Protein AF-A0ABD0NMP0-F1 (afdb_monomer_lite)

Foldseek 3Di:
DDDDPDQDALAPPDPDPAPDKAFQDPDPVSSVVVQVVSDVDRDPDDDNSHTHGPVPDDPCVPDDD

Radius of gyration: 12.99 Å; chains: 1; bounding box: 34×30×32 Å

Secondary structure (DSSP, 8-state):
--------B-STT-----S-EEEPPSSHHHHHHHHHHH-SS--S---TT-EEEGGGS-GGGG---

pLDDT: mean 88.67, std 11.77, range [40.06, 96.0]

Structure (mmCIF, N/CA/C/O backbone):
data_AF-A0ABD0NMP0-F1
#
_entry.id   AF-A0ABD0NMP0-F1
#
loop_
_atom_site.group_PDB
_atom_site.id
_atom_site.type_symbol
_atom_site.label_atom_id
_atom_site.label_alt_id
_atom_site.label_comp_id
_atom_site.label_asym_id
_atom_site.label_entity_id
_atom_site.label_seq_id
_atom_site.pdbx_PDB_ins_code
_atom_site.Cartn_x
_atom_site.Cartn_y
_atom_site.Cartn_z
_atom_site.occupancy
_atom_site.B_iso_or_equiv
_atom_site.auth_seq_id
_atom_site.auth_comp_id
_atom_site.auth_asym_id
_atom_site.auth_atom_id
_atom_site.pdbx_PDB_model_num
ATOM 1 N N . MET A 1 1 ? 20.831 -10.750 19.900 1.00 40.06 1 MET A N 1
ATOM 2 C CA . MET A 1 1 ? 20.865 -10.341 18.479 1.00 40.06 1 MET A CA 1
ATOM 3 C C . MET A 1 1 ? 19.424 -10.221 18.003 1.00 40.06 1 MET A C 1
ATOM 5 O O . MET A 1 1 ? 18.789 -11.247 17.803 1.00 40.06 1 MET A O 1
ATOM 9 N N . TRP A 1 2 ? 18.848 -9.017 17.935 1.00 53.41 2 TRP A N 1
ATOM 10 C CA . TRP A 1 2 ? 17.484 -8.870 17.410 1.00 53.41 2 TRP A CA 1
ATOM 11 C C . TRP A 1 2 ? 17.505 -9.097 15.897 1.00 53.41 2 TRP A C 1
ATOM 13 O O . TRP A 1 2 ? 18.173 -8.369 15.166 1.00 53.41 2 TRP A O 1
ATOM 23 N N . GLY A 1 3 ? 16.806 -10.136 15.438 1.00 53.25 3 GLY A N 1
ATOM 24 C CA . GLY A 1 3 ? 16.626 -10.411 14.018 1.00 53.25 3 GLY A CA 1
ATOM 25 C C . GLY A 1 3 ? 15.844 -9.275 13.364 1.00 53.25 3 GLY A C 1
ATOM 26 O O . GLY A 1 3 ? 14.742 -8.940 13.792 1.00 53.25 3 GLY A O 1
ATOM 27 N N . LYS A 1 4 ? 16.426 -8.663 12.334 1.00 56.19 4 LYS A N 1
ATOM 28 C CA . LYS A 1 4 ? 15.770 -7.646 11.511 1.00 56.19 4 LYS A CA 1
ATOM 29 C C . LYS A 1 4 ? 14.564 -8.295 10.822 1.00 56.19 4 LYS A C 1
ATOM 31 O O . LYS A 1 4 ? 14.748 -9.148 9.958 1.00 56.19 4 LYS A O 1
ATOM 36 N N . SER A 1 5 ? 13.341 -7.920 11.200 1.00 66.25 5 SER A N 1
ATOM 37 C CA . SER A 1 5 ? 12.131 -8.386 10.511 1.00 66.25 5 SER A CA 1
ATOM 38 C C . SER A 1 5 ? 12.189 -7.968 9.043 1.00 66.25 5 SER A C 1
ATOM 40 O O . SER A 1 5 ? 12.194 -6.777 8.727 1.00 66.25 5 SER A O 1
ATOM 42 N N . ILE A 1 6 ? 12.250 -8.948 8.142 1.00 71.12 6 ILE A N 1
ATOM 43 C CA . ILE A 1 6 ? 12.227 -8.71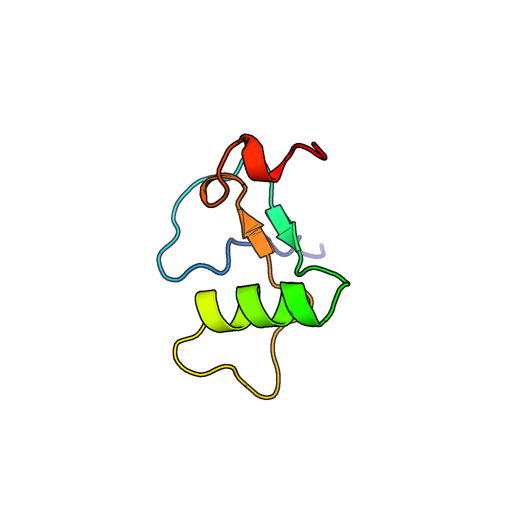2 6.699 1.00 71.12 6 ILE A CA 1
ATOM 44 C C . ILE A 1 6 ? 10.805 -8.281 6.334 1.00 71.12 6 ILE A C 1
ATOM 46 O O . ILE A 1 6 ? 9.876 -9.088 6.384 1.00 71.12 6 ILE A O 1
ATOM 50 N N . LYS A 1 7 ? 10.627 -7.001 5.988 1.00 79.69 7 LYS A N 1
ATOM 51 C CA . LYS A 1 7 ? 9.369 -6.516 5.407 1.00 79.69 7 LYS A CA 1
ATOM 52 C C . LYS A 1 7 ? 9.184 -7.159 4.032 1.00 79.69 7 LYS A C 1
ATOM 54 O O . LYS A 1 7 ? 10.139 -7.258 3.267 1.00 79.69 7 LYS A O 1
ATOM 59 N N . ARG A 1 8 ? 7.967 -7.608 3.733 1.00 88.81 8 ARG A N 1
ATOM 60 C CA . ARG A 1 8 ? 7.611 -8.262 2.466 1.00 88.81 8 ARG A CA 1
ATOM 61 C C . ARG A 1 8 ? 6.464 -7.517 1.796 1.00 88.81 8 ARG A C 1
ATOM 63 O O . ARG A 1 8 ? 5.694 -6.831 2.468 1.00 88.81 8 ARG A O 1
ATOM 70 N N . CYS A 1 9 ? 6.360 -7.665 0.477 1.00 95.06 9 CYS A N 1
ATOM 71 C CA . CYS A 1 9 ? 5.193 -7.201 -0.260 1.00 95.06 9 CYS A CA 1
ATOM 72 C C . CYS A 1 9 ? 3.952 -7.966 0.221 1.00 95.06 9 CYS A C 1
ATOM 74 O O . CYS A 1 9 ? 3.996 -9.184 0.386 1.00 95.06 9 CYS A O 1
ATOM 76 N N . ALA A 1 10 ? 2.866 -7.242 0.466 1.00 94.69 10 ALA A N 1
ATOM 77 C CA . ALA A 1 10 ? 1.615 -7.794 0.961 1.00 94.69 10 ALA A CA 1
ATOM 78 C C . ALA A 1 10 ? 0.702 -8.336 -0.145 1.00 94.69 10 ALA A C 1
ATOM 80 O O . ALA A 1 10 ? -0.303 -8.964 0.174 1.00 94.69 10 ALA A O 1
ATOM 81 N N . ILE A 1 11 ? 1.034 -8.110 -1.422 1.00 94.38 11 ILE A N 1
ATOM 82 C CA . ILE A 1 11 ? 0.256 -8.677 -2.524 1.00 94.38 11 ILE A CA 1
ATOM 83 C C . ILE A 1 11 ? 0.342 -10.207 -2.467 1.00 94.38 11 ILE A C 1
ATOM 85 O O . ILE A 1 11 ? 1.457 -10.750 -2.478 1.00 94.38 11 ILE A O 1
ATOM 89 N N . PRO A 1 12 ? -0.805 -10.914 -2.436 1.00 91.00 12 PRO A N 1
ATOM 90 C CA . PRO A 1 12 ? -0.831 -12.369 -2.429 1.00 91.00 12 PRO A CA 1
ATOM 91 C C . PRO A 1 12 ? -0.002 -12.959 -3.574 1.00 91.00 12 PRO A C 1
ATOM 93 O O . PRO A 1 12 ? -0.197 -12.637 -4.742 1.00 91.00 12 PRO A O 1
ATOM 96 N N . GLY A 1 13 ? 0.955 -13.823 -3.233 1.00 91.81 13 GLY A N 1
ATOM 97 C CA . GLY A 1 13 ? 1.801 -14.501 -4.218 1.00 91.81 13 GLY A CA 1
ATOM 98 C C . GLY A 1 13 ? 2.931 -13.658 -4.819 1.00 91.81 13 GLY A C 1
ATOM 99 O O . GLY A 1 13 ? 3.652 -14.174 -5.672 1.00 91.81 13 GLY A O 1
ATOM 100 N N . CYS A 1 14 ? 3.150 -12.415 -4.377 1.00 93.94 14 CYS A N 1
ATOM 101 C CA . CYS A 1 14 ? 4.293 -11.626 -4.833 1.00 93.94 14 CYS A CA 1
ATOM 102 C C . CYS A 1 14 ? 5.625 -12.300 -4.450 1.00 93.94 14 CYS A C 1
ATOM 104 O O . CYS A 1 14 ? 5.885 -12.591 -3.281 1.00 93.94 14 CYS A O 1
ATOM 106 N N . ARG A 1 15 ? 6.477 -12.539 -5.455 1.00 92.44 15 ARG A N 1
ATOM 107 C CA . ARG A 1 15 ? 7.832 -13.112 -5.311 1.00 92.44 15 ARG A CA 1
ATOM 108 C C . ARG A 1 15 ? 8.929 -12.193 -5.856 1.00 92.44 15 ARG A C 1
ATOM 110 O O . ARG A 1 15 ? 10.067 -12.624 -6.005 1.00 92.44 15 ARG A O 1
ATOM 117 N N . ILE A 1 16 ? 8.576 -10.954 -6.191 1.00 90.44 16 ILE A N 1
ATOM 118 C CA . ILE A 1 16 ? 9.496 -9.978 -6.777 1.00 90.44 16 ILE A CA 1
ATOM 119 C C . ILE A 1 16 ? 10.440 -9.478 -5.686 1.00 90.44 16 ILE A C 1
ATOM 121 O O . ILE A 1 16 ? 9.980 -9.086 -4.612 1.00 90.44 16 ILE A O 1
ATOM 125 N N . GLU A 1 17 ? 11.741 -9.458 -5.973 1.00 88.25 17 GLU A N 1
ATOM 126 C CA . GLU A 1 17 ? 12.715 -8.737 -5.156 1.00 88.25 17 GLU A CA 1
ATOM 127 C C . GLU A 1 17 ? 12.567 -7.233 -5.428 1.00 88.25 17 GLU A C 1
ATOM 129 O O . GLU A 1 17 ? 12.802 -6.781 -6.552 1.00 88.25 17 GLU A O 1
ATOM 134 N N . PRO A 1 18 ? 12.084 -6.445 -4.456 1.00 83.19 18 PRO A N 1
ATOM 135 C CA . PRO A 1 18 ? 11.644 -5.094 -4.741 1.00 83.19 18 PRO A CA 1
ATOM 136 C C . PRO A 1 18 ? 12.786 -4.085 -4.629 1.00 83.19 18 PRO A C 1
ATOM 138 O O . PRO A 1 18 ? 13.546 -4.113 -3.664 1.00 83.19 18 PRO A O 1
ATOM 141 N N . VAL A 1 19 ? 12.834 -3.116 -5.548 1.00 88.38 19 VAL A N 1
ATOM 142 C CA . VAL A 1 19 ? 13.714 -1.938 -5.409 1.00 88.38 19 VAL A CA 1
ATOM 143 C C . VAL A 1 19 ? 13.311 -1.113 -4.181 1.00 88.38 19 VAL A C 1
ATOM 145 O O . VAL A 1 19 ? 14.164 -0.628 -3.440 1.00 88.38 19 VAL A O 1
ATOM 148 N N . SER A 1 20 ? 12.004 -0.980 -3.931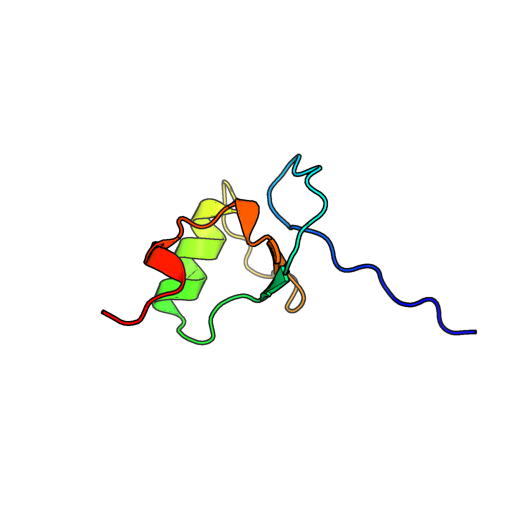 1.00 93.31 20 SER A N 1
ATOM 149 C CA . SER A 1 20 ? 11.459 -0.279 -2.767 1.00 93.31 20 SER A CA 1
ATOM 150 C C . SER A 1 20 ? 10.134 -0.879 -2.294 1.00 93.31 20 SER A C 1
ATOM 152 O O . SER A 1 20 ? 9.386 -1.499 -3.055 1.00 93.31 20 SER A O 1
ATOM 154 N N . LEU A 1 21 ? 9.842 -0.680 -1.007 1.00 94.81 21 LEU A N 1
ATOM 155 C CA . LEU A 1 21 ? 8.589 -1.052 -0.353 1.00 94.81 21 LEU A CA 1
ATOM 156 C C . LEU A 1 21 ? 7.873 0.212 0.127 1.00 94.81 21 LEU A C 1
ATOM 158 O O . LEU A 1 21 ? 8.471 1.040 0.815 1.00 94.81 21 LEU A O 1
ATOM 162 N N . HIS A 1 22 ? 6.589 0.327 -0.197 1.00 95.44 22 HIS A N 1
ATOM 163 C CA . HIS A 1 22 ? 5.752 1.483 0.108 1.00 95.44 22 HIS A CA 1
ATOM 164 C C . HIS A 1 22 ? 4.689 1.096 1.132 1.00 95.44 22 HIS A C 1
ATOM 166 O O . HIS A 1 22 ? 3.940 0.142 0.925 1.00 95.44 22 HIS A O 1
ATOM 172 N N . SER A 1 23 ? 4.649 1.810 2.255 1.00 95.75 23 SER A N 1
ATOM 173 C CA . SER A 1 23 ? 3.622 1.630 3.286 1.00 95.75 23 SER A CA 1
ATOM 174 C C . SER A 1 23 ? 2.271 2.173 2.825 1.00 95.75 23 SER A C 1
ATOM 176 O O . SER A 1 23 ? 2.206 2.982 1.901 1.00 95.75 23 SER A O 1
ATOM 178 N N . LEU A 1 24 ? 1.206 1.785 3.529 1.00 95.12 24 LEU A N 1
ATOM 179 C CA . LEU A 1 24 ? -0.127 2.341 3.304 1.00 95.12 24 LEU A CA 1
ATOM 180 C C . LEU A 1 24 ? -0.128 3.888 3.347 1.00 95.12 24 LEU A C 1
ATOM 182 O O . LEU A 1 24 ? 0.503 4.477 4.235 1.00 95.12 24 LEU A O 1
ATOM 186 N N . PRO A 1 25 ? -0.872 4.550 2.443 1.00 93.94 25 PRO A N 1
ATOM 187 C CA . PRO A 1 25 ? -1.042 5.998 2.451 1.00 93.94 25 PRO A CA 1
ATOM 188 C C . PRO A 1 25 ? -1.624 6.533 3.768 1.00 93.94 25 PRO A C 1
ATOM 190 O O . PRO A 1 25 ? -2.428 5.885 4.449 1.00 93.94 25 PRO A O 1
ATOM 193 N N . LYS A 1 26 ? -1.240 7.766 4.122 1.00 93.38 26 LYS A N 1
ATOM 194 C CA . LYS A 1 26 ? -1.812 8.477 5.280 1.00 93.38 26 LYS A CA 1
ATOM 195 C C . LYS A 1 26 ? -3.251 8.914 5.019 1.00 93.38 26 LYS A C 1
ATOM 197 O O . LYS A 1 26 ? -4.070 8.854 5.937 1.00 93.38 26 LYS A O 1
ATOM 202 N N . ASP A 1 27 ? -3.544 9.301 3.781 1.00 95.19 27 ASP A N 1
ATOM 203 C CA . ASP A 1 27 ? -4.888 9.665 3.355 1.00 95.19 27 ASP A CA 1
ATOM 204 C C . ASP A 1 27 ? -5.840 8.458 3.489 1.00 95.19 27 ASP A C 1
ATOM 206 O O . ASP A 1 27 ? -5.557 7.399 2.916 1.00 95.19 27 ASP A O 1
ATOM 210 N N . PRO A 1 28 ? -6.942 8.569 4.256 1.00 94.50 28 PRO A N 1
ATOM 211 C CA . PRO A 1 28 ? -7.865 7.458 4.466 1.00 94.50 28 PRO A CA 1
ATOM 212 C C . PRO A 1 28 ? -8.557 6.969 3.193 1.00 94.50 28 PRO A C 1
ATOM 214 O O . PRO A 1 28 ? -8.799 5.771 3.073 1.00 94.50 28 PRO A O 1
ATOM 217 N N . SER A 1 29 ? -8.865 7.863 2.250 1.00 95.62 29 SER A N 1
ATOM 218 C CA . SER A 1 29 ? -9.551 7.496 1.010 1.00 95.62 29 SER A CA 1
ATOM 219 C C . SER A 1 29 ? -8.644 6.643 0.125 1.00 95.62 29 SER A C 1
ATOM 221 O O . SER A 1 29 ? -9.018 5.534 -0.249 1.00 95.62 29 SER A O 1
ATOM 223 N N . ILE A 1 30 ? -7.397 7.077 -0.082 1.00 94.88 30 ILE A N 1
ATOM 224 C CA . ILE A 1 30 ? -6.409 6.337 -0.878 1.00 94.88 30 ILE A CA 1
ATOM 225 C C . ILE A 1 30 ? -6.025 5.030 -0.171 1.00 94.88 30 ILE A C 1
ATOM 227 O O . ILE A 1 30 ? -5.909 3.980 -0.804 1.00 94.88 30 ILE A O 1
ATOM 231 N N . ARG A 1 31 ? -5.871 5.060 1.161 1.00 95.44 31 ARG A N 1
ATOM 232 C CA . ARG A 1 31 ? -5.601 3.850 1.949 1.00 95.44 31 ARG A CA 1
ATOM 233 C C . ARG A 1 31 ? -6.709 2.810 1.797 1.00 95.44 31 ARG A C 1
ATOM 235 O O . ARG A 1 31 ? -6.397 1.629 1.676 1.00 95.44 31 ARG A O 1
ATOM 242 N N . ASN A 1 32 ? -7.973 3.226 1.791 1.00 94.88 32 ASN A N 1
ATOM 243 C CA . ASN A 1 32 ? -9.093 2.305 1.611 1.00 94.88 32 ASN A CA 1
ATOM 244 C C . ASN A 1 32 ? -9.069 1.639 0.231 1.00 94.88 32 ASN A C 1
ATOM 246 O O . ASN A 1 32 ? -9.331 0.442 0.147 1.00 94.88 32 ASN A O 1
ATOM 250 N N . GLU A 1 33 ? -8.691 2.361 -0.825 1.00 95.00 33 GLU A N 1
ATOM 251 C CA . GLU A 1 33 ? -8.527 1.765 -2.158 1.00 95.00 33 GLU A CA 1
ATOM 252 C C . GLU A 1 33 ? -7.403 0.720 -2.187 1.00 95.00 33 GLU A C 1
ATOM 254 O O . GLU A 1 33 ? -7.585 -0.370 -2.728 1.00 95.00 33 GLU A O 1
ATOM 259 N N . TRP A 1 34 ? -6.277 0.972 -1.509 1.00 96.00 34 TRP A N 1
ATOM 260 C CA . TRP A 1 34 ? -5.217 -0.036 -1.372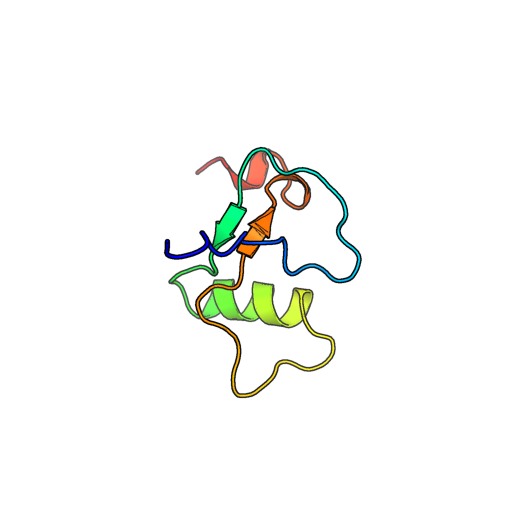 1.00 96.00 34 TRP A CA 1
ATOM 261 C C . TRP A 1 34 ? -5.701 -1.287 -0.634 1.00 96.00 34 TRP A C 1
ATOM 263 O O . TRP A 1 34 ? -5.382 -2.401 -1.038 1.00 96.00 34 TRP A O 1
ATOM 273 N N . LEU A 1 35 ? -6.471 -1.126 0.446 1.00 95.62 35 LEU A N 1
ATOM 274 C CA . LEU A 1 35 ? -6.993 -2.260 1.210 1.00 95.62 35 LEU A CA 1
ATOM 275 C C . LEU A 1 35 ? -7.982 -3.092 0.384 1.00 95.62 35 LEU A C 1
ATOM 277 O O . LEU A 1 35 ? -7.868 -4.313 0.384 1.00 95.62 35 LEU A O 1
ATOM 281 N N . LYS A 1 36 ? -8.894 -2.454 -0.359 1.00 94.75 36 LYS A N 1
ATOM 282 C CA . LYS A 1 36 ? -9.819 -3.149 -1.276 1.00 94.75 36 LYS A CA 1
ATOM 283 C C . LYS A 1 36 ? -9.089 -3.905 -2.384 1.00 94.75 36 LYS A C 1
ATOM 285 O O . LYS A 1 36 ? -9.561 -4.933 -2.845 1.00 94.75 36 LYS A O 1
ATOM 290 N N . PHE A 1 37 ? -7.945 -3.392 -2.824 1.00 93.75 37 PHE A N 1
ATOM 291 C CA . PHE A 1 37 ? -7.110 -4.075 -3.804 1.00 93.75 37 PHE A CA 1
ATOM 292 C C . PHE A 1 37 ? -6.382 -5.292 -3.208 1.00 93.75 37 PHE A C 1
ATOM 294 O O . PHE A 1 37 ? -6.245 -6.324 -3.861 1.00 93.75 37 PHE A O 1
ATOM 301 N N . LEU A 1 38 ? -5.908 -5.183 -1.965 1.00 94.06 38 LEU A N 1
ATOM 302 C CA . LEU A 1 38 ? -5.137 -6.234 -1.293 1.00 94.06 38 LEU A CA 1
ATOM 303 C C . LEU A 1 38 ? -5.994 -7.380 -0.750 1.00 94.06 38 LEU A C 1
ATOM 305 O O . LEU A 1 38 ? -5.495 -8.498 -0.607 1.00 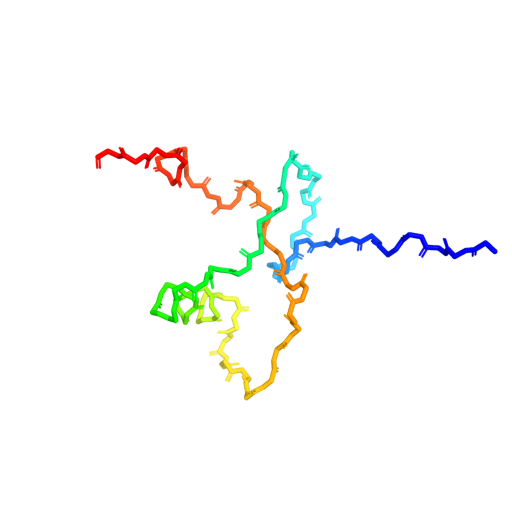94.06 38 LEU A O 1
ATOM 309 N N . TYR A 1 39 ? -7.248 -7.098 -0.410 1.00 93.62 39 TYR A N 1
ATOM 310 C CA . TYR A 1 39 ? -8.141 -8.027 0.264 1.00 93.62 39 TYR A CA 1
ATOM 311 C C . TYR A 1 39 ? -9.430 -8.206 -0.527 1.00 93.62 39 TYR A C 1
ATOM 313 O O . TYR A 1 39 ? -10.046 -7.229 -0.934 1.00 93.62 39 TYR A O 1
ATOM 321 N N . THR A 1 40 ? -9.878 -9.454 -0.674 1.00 89.94 40 THR A N 1
ATOM 322 C CA . THR A 1 40 ? -11.221 -9.746 -1.197 1.00 89.94 40 THR A CA 1
ATOM 323 C C . THR A 1 40 ? -12.299 -9.149 -0.290 1.00 89.94 40 THR A C 1
ATOM 325 O O . THR A 1 40 ? -13.196 -8.479 -0.785 1.00 89.94 40 THR A O 1
ATOM 328 N N . ASP A 1 41 ? -12.143 -9.316 1.028 1.00 93.06 41 ASP A N 1
ATOM 329 C CA . ASP A 1 41 ? -12.933 -8.647 2.062 1.00 93.06 41 ASP A CA 1
ATOM 330 C C . ASP A 1 41 ? -11.988 -7.896 3.005 1.00 93.06 41 ASP A C 1
ATOM 332 O O . ASP A 1 41 ? -11.095 -8.494 3.615 1.00 93.06 41 ASP A O 1
ATOM 336 N N . VAL A 1 42 ? -12.153 -6.575 3.111 1.00 92.31 42 VAL A N 1
ATOM 337 C CA . VAL A 1 42 ? -11.274 -5.731 3.932 1.00 92.31 42 VAL A CA 1
ATOM 338 C C . VAL A 1 42 ? -11.500 -6.036 5.419 1.00 92.31 42 VAL A C 1
ATOM 340 O O . VAL A 1 42 ? -12.622 -5.882 5.898 1.00 92.31 42 VAL A O 1
ATOM 343 N N . PRO A 1 43 ? -10.460 -6.429 6.179 1.00 92.06 43 PRO A N 1
ATOM 344 C CA . PRO A 1 43 ? -10.619 -6.760 7.590 1.00 92.06 43 PRO A CA 1
ATOM 345 C C . PRO A 1 43 ? -10.748 -5.505 8.466 1.00 92.06 43 PRO A C 1
ATOM 347 O O . PRO A 1 43 ? -10.106 -4.486 8.206 1.00 92.06 43 PRO A O 1
ATOM 350 N N . ASP A 1 44 ? -11.461 -5.625 9.593 1.00 92.00 44 ASP A N 1
ATOM 351 C CA . ASP A 1 44 ? -11.561 -4.569 10.621 1.00 92.00 44 ASP A CA 1
ATOM 352 C C . ASP A 1 44 ? -10.195 -4.154 11.190 1.00 92.00 44 ASP A C 1
ATOM 354 O O . ASP A 1 44 ? -10.005 -3.040 11.683 1.00 92.00 44 ASP A O 1
ATOM 358 N N . ARG A 1 45 ? -9.229 -5.078 11.163 1.00 92.12 45 ARG A N 1
ATOM 359 C CA . ARG A 1 45 ? -7.857 -4.865 11.625 1.00 92.12 45 ARG A CA 1
ATOM 360 C C . ARG A 1 45 ? -6.877 -5.377 10.582 1.00 92.12 45 ARG A C 1
ATOM 362 O O . ARG A 1 45 ? -6.953 -6.523 10.155 1.00 92.12 45 ARG A O 1
ATOM 369 N N . TYR A 1 46 ? -5.901 -4.545 10.246 1.00 91.44 46 TYR A N 1
ATOM 370 C CA . TYR A 1 46 ? -4.793 -4.880 9.355 1.00 91.44 46 TYR A CA 1
ATOM 371 C C . TYR A 1 46 ? -3.463 -4.467 9.986 1.00 91.44 46 TYR A C 1
ATOM 373 O O . TYR A 1 46 ? -3.409 -3.633 10.894 1.00 91.44 46 TYR A O 1
ATOM 381 N N . SER A 1 47 ? -2.367 -5.068 9.519 1.00 89.81 47 SER A N 1
ATOM 382 C CA . SER A 1 47 ? -1.036 -4.732 10.023 1.00 89.81 47 SER A CA 1
ATOM 383 C C . SER A 1 47 ? -0.657 -3.292 9.644 1.00 89.81 47 SER A C 1
ATOM 385 O O . SER A 1 47 ? -0.719 -2.947 8.463 1.00 89.81 47 SER A O 1
ATOM 387 N N . PRO A 1 48 ? -0.167 -2.457 10.578 1.00 86.44 48 PRO A N 1
ATOM 388 C CA . PRO A 1 48 ? 0.320 -1.116 10.250 1.00 86.44 48 PRO A CA 1
ATOM 389 C C . PRO A 1 48 ? 1.649 -1.141 9.476 1.00 86.44 48 PRO A C 1
ATOM 391 O O . PRO A 1 48 ? 2.084 -0.121 8.950 1.00 86.44 48 PRO A O 1
ATOM 394 N N . THR A 1 49 ? 2.320 -2.296 9.411 1.00 90.06 49 THR A N 1
ATOM 395 C CA . THR A 1 49 ? 3.586 -2.479 8.685 1.00 90.06 49 THR A CA 1
ATOM 396 C C . THR A 1 49 ? 3.394 -3.044 7.280 1.00 90.06 49 THR A C 1
ATOM 398 O O . THR A 1 49 ? 4.372 -3.445 6.650 1.00 90.06 49 THR A O 1
ATOM 401 N N . LEU A 1 50 ? 2.150 -3.086 6.797 1.00 93.31 50 LEU A N 1
ATOM 402 C CA . LEU A 1 50 ? 1.795 -3.575 5.473 1.00 93.31 50 LEU A CA 1
ATOM 403 C C . LEU A 1 50 ? 2.453 -2.699 4.401 1.00 93.31 50 LEU A C 1
ATOM 405 O O . LEU A 1 50 ? 2.331 -1.471 4.415 1.00 93.31 50 LEU A O 1
ATOM 409 N N . THR A 1 51 ? 3.179 -3.347 3.492 1.00 95.81 51 THR A N 1
ATOM 410 C CA . THR A 1 51 ? 3.890 -2.682 2.399 1.00 95.81 51 THR A CA 1
ATOM 411 C C . THR A 1 51 ? 3.611 -3.341 1.058 1.00 95.81 51 THR A C 1
ATOM 413 O O . THR A 1 51 ? 3.501 -4.562 0.991 1.00 95.81 51 THR A O 1
ATOM 416 N N . VAL A 1 52 ? 3.576 -2.554 -0.013 1.00 95.75 52 VAL A N 1
ATOM 417 C CA . VAL A 1 52 ? 3.495 -3.019 -1.406 1.00 95.75 52 VAL A CA 1
ATOM 418 C C . VAL A 1 52 ? 4.782 -2.625 -2.125 1.00 95.75 52 VAL A C 1
ATOM 420 O O . VAL A 1 52 ? 5.311 -1.538 -1.889 1.00 95.75 52 VAL A O 1
ATOM 423 N N . CYS A 1 53 ? 5.345 -3.505 -2.954 1.00 95.94 53 CYS A N 1
ATOM 424 C CA . CYS A 1 53 ? 6.568 -3.170 -3.678 1.00 95.94 53 CYS A CA 1
ATOM 425 C C . CYS A 1 53 ? 6.328 -2.280 -4.896 1.00 95.94 53 CYS A C 1
ATOM 427 O O . CYS A 1 53 ? 5.270 -2.341 -5.519 1.00 95.94 53 CYS A O 1
ATOM 429 N N . SER A 1 54 ? 7.351 -1.500 -5.261 1.00 95.38 54 SER A N 1
ATOM 430 C CA . SER A 1 54 ? 7.319 -0.589 -6.414 1.00 95.38 54 SER A CA 1
ATOM 431 C C . SER A 1 54 ? 6.959 -1.264 -7.738 1.00 95.38 54 SER A C 1
ATOM 433 O O . SER A 1 54 ? 6.388 -0.614 -8.603 1.00 95.38 54 SER A O 1
ATOM 435 N N . ALA A 1 55 ? 7.211 -2.568 -7.882 1.00 95.06 55 ALA A N 1
ATOM 436 C CA . ALA A 1 55 ? 6.884 -3.328 -9.089 1.00 95.06 55 ALA A CA 1
ATOM 437 C C . ALA A 1 55 ? 5.374 -3.435 -9.388 1.00 95.06 55 ALA A C 1
ATOM 439 O O . ALA A 1 55 ? 5.003 -3.856 -10.479 1.00 95.06 55 ALA A O 1
ATOM 440 N N . HIS A 1 56 ? 4.509 -3.083 -8.433 1.00 95.25 56 HIS A N 1
ATOM 441 C CA . HIS A 1 56 ? 3.053 -3.076 -8.612 1.00 95.25 56 HIS A CA 1
ATOM 442 C C . HIS A 1 56 ? 2.469 -1.692 -8.888 1.00 95.25 56 HIS A C 1
ATOM 444 O O . HIS A 1 56 ? 1.252 -1.546 -8.951 1.00 95.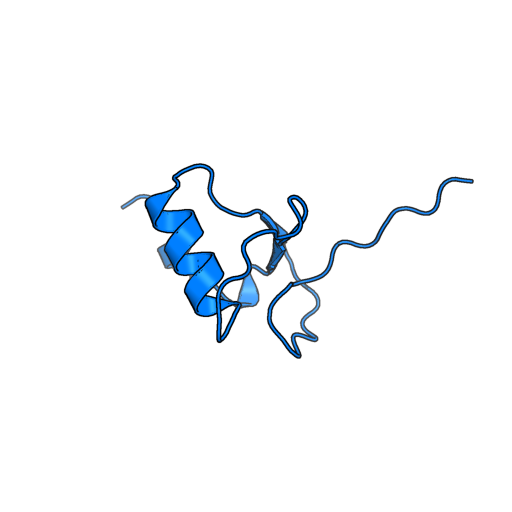25 56 HIS A O 1
ATOM 450 N N . PHE A 1 57 ? 3.325 -0.690 -9.053 1.00 93.25 57 PHE A N 1
ATOM 451 C CA . PHE A 1 57 ? 2.922 0.657 -9.412 1.00 93.25 57 PHE A CA 1
ATOM 452 C C . PHE A 1 57 ? 3.376 0.951 -10.832 1.00 93.25 57 PHE A C 1
ATOM 454 O O . PHE A 1 57 ? 4.444 0.515 -11.269 1.00 93.25 57 PHE A O 1
ATOM 461 N N . SER A 1 58 ? 2.561 1.704 -11.552 1.00 93.25 58 SER A N 1
ATOM 462 C CA . SER A 1 58 ? 2.961 2.254 -12.834 1.00 93.25 58 SER A CA 1
ATOM 463 C C . SER A 1 58 ? 3.961 3.405 -12.621 1.00 93.25 58 SER A C 1
ATOM 465 O O . SER A 1 58 ? 3.957 4.029 -11.556 1.00 93.25 58 SER A O 1
ATOM 467 N N . PRO A 1 59 ? 4.839 3.722 -13.591 1.00 91.44 59 PRO A N 1
ATOM 468 C CA . PRO A 1 59 ? 5.810 4.809 -13.435 1.00 91.44 59 PRO A CA 1
ATOM 469 C C . PRO A 1 59 ? 5.175 6.174 -13.125 1.00 91.44 59 PRO A C 1
ATOM 471 O O . PRO A 1 59 ? 5.739 6.964 -12.372 1.00 91.44 59 PRO A O 1
ATOM 474 N N . ASP A 1 60 ? 3.979 6.431 -13.655 1.00 92.69 60 ASP A N 1
ATOM 475 C CA . ASP A 1 60 ? 3.186 7.636 -13.401 1.00 92.69 60 ASP A CA 1
ATOM 476 C C . ASP A 1 60 ? 2.683 7.740 -11.950 1.00 92.69 60 ASP A C 1
ATOM 478 O O . ASP A 1 60 ? 2.428 8.836 -11.464 1.00 92.69 60 ASP A O 1
ATOM 482 N N . SER A 1 61 ? 2.650 6.634 -11.199 1.00 89.88 61 SER A N 1
ATOM 483 C CA . SER A 1 61 ? 2.328 6.656 -9.764 1.00 89.88 61 SER A CA 1
ATOM 484 C C . SER A 1 61 ? 3.398 7.356 -8.910 1.00 89.88 61 SER A C 1
ATOM 486 O O . SER A 1 61 ? 3.179 7.596 -7.722 1.00 89.88 61 SER A O 1
ATOM 488 N N . PHE A 1 62 ? 4.571 7.656 -9.4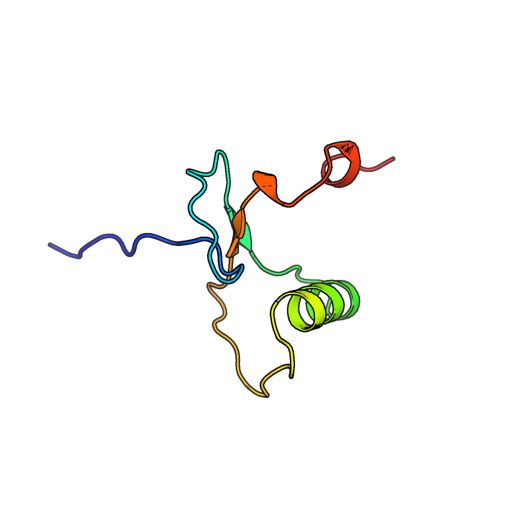82 1.00 89.38 62 PHE A N 1
ATOM 489 C CA . PHE A 1 62 ? 5.697 8.294 -8.790 1.00 89.38 62 PHE A CA 1
ATOM 490 C C . PHE A 1 62 ? 5.933 9.748 -9.205 1.00 89.38 62 PHE A C 1
ATOM 492 O O . PHE A 1 62 ? 6.922 10.350 -8.782 1.00 89.38 62 PHE A O 1
ATOM 499 N N . VAL A 1 63 ? 5.040 10.322 -10.012 1.00 90.62 63 VAL A N 1
ATOM 500 C CA . VAL A 1 63 ? 5.093 11.732 -10.402 1.00 90.62 63 VAL A CA 1
ATOM 501 C C . VAL A 1 63 ? 3.896 12.485 -9.828 1.00 90.62 63 VAL A C 1
ATOM 503 O O . VAL A 1 63 ? 2.790 11.961 -9.759 1.00 90.62 63 VAL A O 1
ATOM 506 N N . ASN A 1 64 ? 4.123 13.730 -9.416 1.00 75.44 64 ASN A N 1
ATOM 507 C CA . ASN A 1 64 ? 3.062 14.665 -9.041 1.00 75.44 64 ASN A CA 1
ATOM 508 C C . ASN A 1 64 ? 2.856 15.617 -10.222 1.00 75.44 64 ASN A C 1
ATOM 510 O O . ASN A 1 64 ? 3.451 16.697 -10.238 1.00 75.44 64 ASN A O 1
ATOM 514 N N . LEU A 1 65 ? 2.131 15.152 -11.242 1.00 64.12 65 LEU A N 1
ATOM 515 C CA . LEU A 1 65 ? 1.765 15.964 -12.407 1.00 64.12 65 LEU A CA 1
ATOM 516 C C . LEU A 1 65 ? 0.715 17.020 -12.049 1.00 64.12 65 LEU A C 1
ATOM 518 O O . LEU A 1 65 ? -0.163 16.717 -11.210 1.00 64.12 65 LEU A O 1
#

InterPro domains:
  IPR006612 THAP-type zinc finger [PF05485] (9-60)
  IPR006612 THAP-type zinc finger [PS50950] (1-65)
  IPR026516 THAP domain-containing protein 1/10 [PTHR46600] (8-62)
  IPR038441 THAP-type zinc finger superfamily [G3DSA:6.20.210.20] (6-65)

Organism: Cirrhinus mrigala (NCBI:txid683832)

Sequence (65 aa):
MWGKSIKRCAIPGCRIEPVSLHSLPKDPSIRNEWLKFLYTDVPDRYSPTLTVCSAHFSPDSFVNL